Protein AF-A0A2V8LDW4-F1 (afdb_monomer)

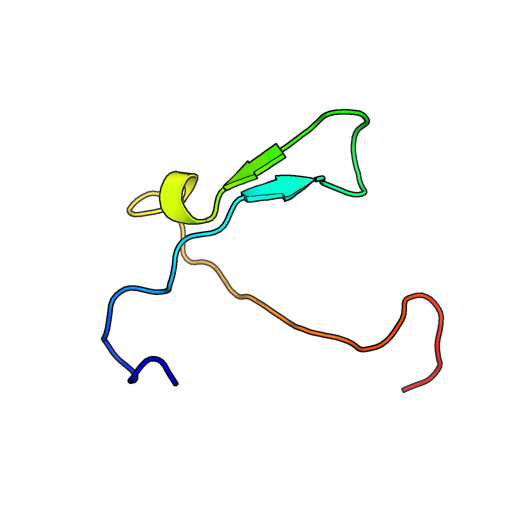Radius of gyration: 13.23 Å; Cα contacts (8 Å, |Δi|>4): 25; chains: 1; bounding box: 25×29×29 Å

Mean predicted aligned error: 3.81 Å

pLDDT: mean 93.66, std 5.65, range [71.56, 98.12]

Solvent-accessible surface area (backbone atoms only — not comparable to full-atom values): 3497 Å² total; per-residue (Å²): 130,89,57,91,91,53,83,78,84,74,54,73,45,76,46,92,88,43,90,92,39,72,48,50,59,66,79,38,65,97,73,57,92,83,86,88,85,89,78,95,62,86,99,60,89,132

Sequence (46 aa):
MPEVGSMAPDFELKSHLEKDKQVRLSDFRGKKNVVIAFYPLAWTPV

Structure (mmCIF, N/CA/C/O backbone):
data_AF-A0A2V8LDW4-F1
#
_entry.id   AF-A0A2V8LDW4-F1
#
loop_
_atom_site.group_PDB
_atom_site.id
_atom_site.type_symbol
_atom_site.label_atom_id
_atom_site.label_alt_id
_atom_site.label_comp_id
_atom_site.label_asym_id
_atom_site.label_entity_id
_atom_site.label_seq_id
_atom_site.pdbx_PDB_ins_code
_atom_site.Cartn_x
_atom_site.Cartn_y
_atom_site.Cartn_z
_atom_site.occupancy
_atom_site.B_iso_or_equiv
_atom_site.auth_seq_id
_atom_site.auth_comp_id
_atom_site.auth_asym_id
_atom_site.auth_atom_id
_atom_site.pdbx_PDB_model_num
ATOM 1 N N . MET A 1 1 ? -0.145 -15.409 -2.983 1.00 71.56 1 MET A N 1
ATOM 2 C CA . MET A 1 1 ? -0.772 -14.128 -3.381 1.00 71.56 1 MET A CA 1
ATOM 3 C C . MET A 1 1 ? -2.101 -14.027 -2.653 1.00 71.56 1 MET A C 1
ATOM 5 O O . MET A 1 1 ? -2.706 -15.078 -2.479 1.00 71.56 1 MET A O 1
ATOM 9 N N . PRO A 1 2 ? -2.527 -12.848 -2.170 1.00 81.81 2 PRO A N 1
ATOM 10 C CA . PRO A 1 2 ? -3.855 -12.714 -1.579 1.00 81.81 2 PRO A CA 1
ATOM 11 C C . PRO A 1 2 ? -4.925 -13.027 -2.631 1.00 81.81 2 PRO A C 1
ATOM 13 O O . PRO A 1 2 ? -4.788 -12.642 -3.793 1.00 81.81 2 PRO A O 1
ATOM 16 N N . GLU A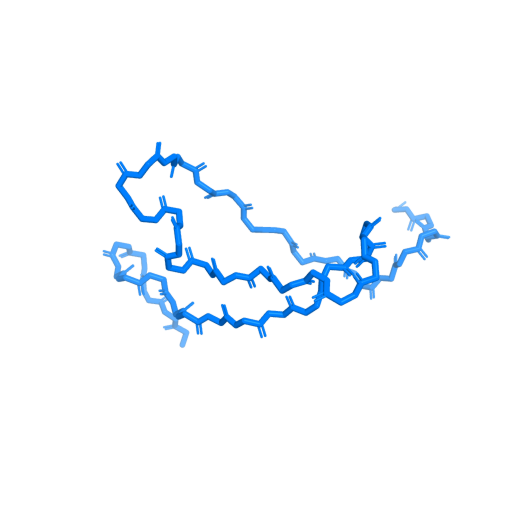 1 3 ? -5.966 -13.748 -2.228 1.00 93.19 3 GLU A N 1
ATOM 17 C CA . GLU A 1 3 ? -7.093 -14.085 -3.098 1.00 93.19 3 GLU A CA 1
ATOM 18 C C . GLU A 1 3 ? -8.092 -12.927 -3.158 1.00 93.19 3 GLU A C 1
ATOM 20 O O . GLU A 1 3 ? -8.249 -12.162 -2.201 1.00 93.19 3 GLU A O 1
ATOM 25 N N . VAL A 1 4 ? -8.797 -12.790 -4.279 1.00 94.38 4 VAL A N 1
ATOM 26 C CA . VAL A 1 4 ? -9.837 -11.765 -4.421 1.00 94.38 4 VAL A CA 1
ATOM 27 C C . VAL A 1 4 ? -10.956 -12.017 -3.406 1.00 94.38 4 VAL A C 1
ATOM 29 O O . VAL A 1 4 ? -11.415 -13.141 -3.244 1.00 94.38 4 VAL A O 1
ATOM 32 N N . GLY A 1 5 ? -11.388 -10.959 -2.713 1.00 94.31 5 GLY A N 1
ATOM 33 C CA . GLY A 1 5 ? -12.391 -11.034 -1.644 1.00 94.31 5 GLY A CA 1
ATOM 34 C C . GLY A 1 5 ? -11.797 -11.262 -0.251 1.00 94.31 5 GLY A C 1
ATOM 35 O O . GLY A 1 5 ? -12.472 -10.994 0.742 1.00 94.31 5 GLY A O 1
ATOM 36 N N . SER A 1 6 ? -10.528 -11.675 -0.156 1.00 95.38 6 SER A N 1
ATOM 37 C CA . SER A 1 6 ? -9.809 -11.699 1.119 1.00 95.38 6 SER A CA 1
ATOM 38 C C . SER A 1 6 ? -9.451 -10.283 1.587 1.00 95.38 6 SER A C 1
ATOM 40 O O . SER A 1 6 ? -9.341 -9.345 0.792 1.00 95.38 6 SER A O 1
ATOM 42 N N . MET A 1 7 ? -9.274 -10.115 2.900 1.00 94.06 7 MET A N 1
ATOM 43 C CA . MET A 1 7 ? -8.790 -8.853 3.462 1.00 94.06 7 MET A CA 1
ATOM 44 C C . MET A 1 7 ? -7.417 -8.515 2.867 1.00 94.06 7 MET A C 1
ATOM 46 O O . MET A 1 7 ? -6.496 -9.331 2.930 1.00 94.06 7 MET A O 1
ATOM 50 N N . ALA A 1 8 ? -7.262 -7.297 2.341 1.00 95.44 8 ALA A N 1
ATOM 51 C CA . ALA A 1 8 ? -5.977 -6.841 1.823 1.00 95.44 8 ALA A CA 1
ATOM 52 C C . ALA A 1 8 ? -4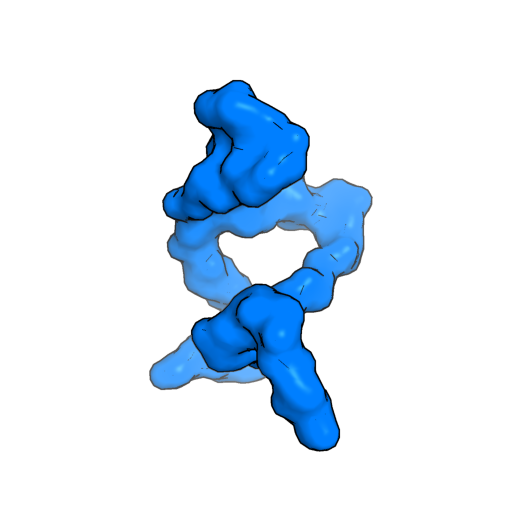.896 -6.868 2.932 1.00 95.44 8 ALA A C 1
ATOM 54 O O . ALA A 1 8 ? -5.178 -6.414 4.053 1.00 95.44 8 ALA A O 1
ATOM 55 N N . PRO A 1 9 ? -3.672 -7.363 2.641 1.00 95.81 9 PRO A N 1
ATOM 56 C CA . PRO A 1 9 ? -2.563 -7.353 3.591 1.00 95.81 9 PRO A CA 1
ATOM 57 C C . PRO A 1 9 ? -2.266 -5.934 4.071 1.00 95.81 9 PRO A C 1
ATOM 59 O O . PRO A 1 9 ? -2.162 -5.014 3.261 1.00 95.81 9 PRO A O 1
ATOM 62 N N . ASP A 1 10 ? -2.144 -5.758 5.385 1.00 97.44 10 ASP A N 1
ATOM 63 C CA . ASP A 1 10 ? -1.851 -4.446 5.952 1.00 97.44 10 ASP A CA 1
ATOM 64 C C . ASP A 1 10 ? -0.371 -4.092 5.778 1.00 97.44 10 ASP A C 1
ATOM 66 O O . ASP A 1 10 ? 0.501 -4.963 5.796 1.00 97.44 10 ASP A O 1
ATOM 70 N N . PHE A 1 11 ? -0.095 -2.804 5.627 1.00 97.00 11 PHE A N 1
ATOM 71 C CA . PHE A 1 11 ? 1.254 -2.259 5.580 1.00 97.00 11 PHE A CA 1
ATOM 72 C C . PHE A 1 11 ? 1.248 -0.826 6.094 1.00 97.00 11 PHE A C 1
ATOM 74 O O . PHE A 1 11 ? 0.222 -0.144 6.064 1.00 97.00 11 PHE A O 1
ATOM 81 N N . GLU A 1 12 ? 2.420 -0.362 6.508 1.00 97.94 12 GLU A N 1
ATOM 82 C CA . GLU A 1 12 ? 2.667 1.027 6.868 1.00 97.94 12 GLU A CA 1
ATOM 83 C C . GLU A 1 12 ? 3.930 1.513 6.164 1.00 97.94 12 GLU A C 1
ATOM 85 O O . GLU A 1 12 ? 4.988 0.889 6.263 1.00 97.94 12 GLU A O 1
ATOM 90 N N . LEU A 1 13 ? 3.805 2.607 5.416 1.00 97.06 13 LEU A N 1
ATOM 91 C CA . LEU A 1 13 ? 4.886 3.177 4.617 1.00 97.06 13 LEU A CA 1
ATOM 92 C C . LEU A 1 13 ? 4.960 4.689 4.812 1.00 97.06 13 LEU A C 1
ATOM 94 O O . LEU A 1 13 ? 3.948 5.354 5.042 1.00 97.06 13 LEU A O 1
ATOM 98 N N . LYS A 1 14 ? 6.165 5.235 4.633 1.00 97.00 14 LYS A N 1
ATOM 99 C CA . LYS A 1 14 ? 6.382 6.682 4.621 1.00 97.00 14 LYS A CA 1
ATOM 100 C C . LYS A 1 14 ? 5.748 7.296 3.377 1.00 97.00 14 LYS A C 1
ATOM 102 O O . LYS A 1 14 ? 5.935 6.804 2.265 1.00 97.00 14 LYS A O 1
ATOM 107 N N . SER A 1 15 ? 5.035 8.398 3.565 1.00 95.12 15 SER A N 1
ATOM 108 C CA . SER A 1 15 ? 4.532 9.234 2.481 1.00 95.12 15 SER A CA 1
ATOM 109 C C . SER A 1 15 ? 5.673 10.018 1.840 1.00 95.12 15 SER A C 1
ATOM 111 O O . SER A 1 15 ? 6.567 10.508 2.525 1.00 95.12 15 SER A O 1
ATOM 113 N N . HIS A 1 16 ? 5.605 10.199 0.522 1.00 91.50 16 HIS A N 1
ATOM 114 C CA . HIS A 1 16 ? 6.505 11.100 -0.199 1.00 91.50 16 HIS A CA 1
ATOM 115 C C . HIS A 1 16 ? 6.033 12.568 -0.172 1.00 91.50 16 HIS A C 1
ATOM 117 O O . HIS A 1 16 ? 6.774 13.443 -0.605 1.00 91.50 16 HIS A O 1
ATOM 123 N N . LEU A 1 17 ? 4.808 12.843 0.303 1.00 91.44 17 LEU A N 1
ATOM 124 C CA . LEU A 1 17 ? 4.204 14.184 0.285 1.00 91.44 17 LEU A CA 1
ATOM 125 C C . LEU A 1 17 ? 4.596 15.049 1.487 1.00 91.44 17 LEU A C 1
ATOM 127 O O . LEU A 1 17 ? 4.695 16.265 1.370 1.00 91.44 17 LEU A O 1
ATOM 131 N N . GLU A 1 18 ? 4.780 14.435 2.652 1.00 93.69 18 GLU A N 1
ATOM 132 C CA . GLU A 1 18 ? 5.020 15.135 3.913 1.00 93.69 18 GLU A CA 1
ATOM 133 C C . GLU A 1 18 ? 6.139 14.426 4.669 1.00 93.69 18 GLU A C 1
ATOM 135 O O . GLU A 1 18 ? 6.149 13.195 4.765 1.00 93.69 18 GLU A O 1
ATOM 140 N N . LYS A 1 19 ? 7.075 15.203 5.224 1.00 88.62 19 LYS A N 1
ATOM 141 C CA . LYS A 1 19 ? 8.149 14.661 6.055 1.00 88.62 19 LYS A CA 1
ATOM 142 C C . LYS A 1 19 ? 7.528 13.994 7.288 1.00 88.62 19 LYS A C 1
ATOM 144 O O . LYS A 1 19 ? 6.680 14.584 7.94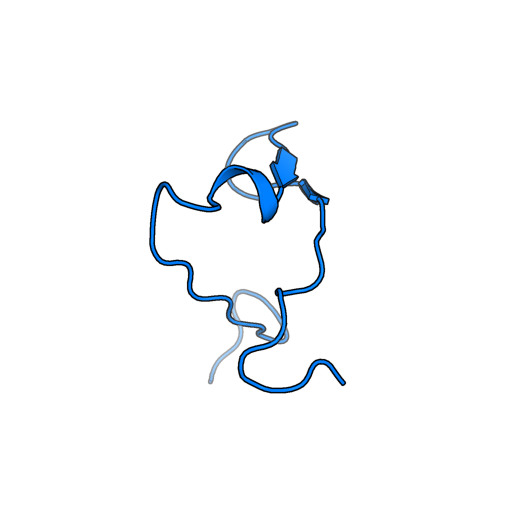6 1.00 88.62 19 LYS A O 1
ATOM 149 N N . ASP A 1 20 ? 7.935 12.756 7.556 1.00 92.81 20 ASP A N 1
ATOM 150 C CA . ASP A 1 20 ? 7.515 11.935 8.704 1.00 92.81 20 ASP A CA 1
ATOM 151 C C . ASP A 1 20 ? 6.053 11.449 8.709 1.00 92.81 20 ASP A C 1
ATOM 153 O O . ASP A 1 20 ? 5.647 10.732 9.627 1.00 92.81 20 ASP A O 1
ATOM 157 N N . LYS A 1 21 ? 5.266 11.732 7.664 1.00 96.25 21 LYS A N 1
ATOM 158 C CA . LYS A 1 21 ? 3.919 11.168 7.545 1.00 96.25 21 LYS A CA 1
ATOM 159 C C . LYS A 1 21 ? 3.982 9.686 7.199 1.00 96.25 21 LYS A C 1
ATOM 161 O O . LYS A 1 2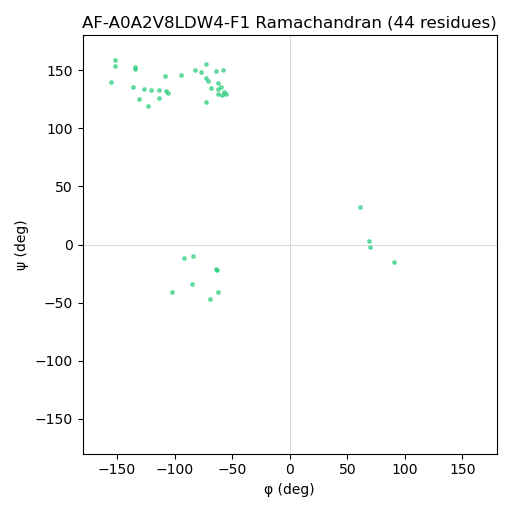1 ? 4.510 9.308 6.154 1.00 96.25 21 LYS A O 1
ATOM 166 N N . GLN A 1 22 ? 3.369 8.867 8.043 1.00 97.38 22 GLN A N 1
ATOM 167 C CA . GLN A 1 22 ? 3.123 7.455 7.773 1.00 97.38 22 GLN A CA 1
ATOM 168 C C . GLN A 1 22 ? 1.724 7.266 7.185 1.00 97.38 22 GLN A C 1
ATOM 170 O O . GLN A 1 22 ? 0.786 7.990 7.524 1.00 97.38 22 GLN A O 1
ATOM 175 N N . VAL A 1 23 ? 1.585 6.295 6.289 1.00 96.56 23 VAL A N 1
ATOM 176 C CA . VAL A 1 23 ? 0.305 5.864 5.724 1.00 96.56 23 VAL A CA 1
ATOM 177 C C . VAL A 1 23 ? 0.148 4.383 6.008 1.00 96.56 23 VAL A C 1
ATOM 179 O O . VAL A 1 23 ? 0.952 3.578 5.533 1.00 96.56 23 VAL A O 1
ATOM 182 N N . ARG A 1 24 ? -0.899 4.027 6.753 1.00 97.69 24 ARG A N 1
ATOM 183 C CA . ARG A 1 24 ? -1.278 2.641 7.016 1.00 97.69 24 ARG A CA 1
ATOM 184 C C . ARG A 1 24 ? -2.542 2.282 6.245 1.00 97.69 24 ARG A C 1
ATOM 186 O O . ARG A 1 24 ? -3.518 3.033 6.267 1.00 97.69 24 ARG A O 1
ATOM 193 N N . LEU A 1 25 ? -2.545 1.138 5.559 1.00 97.44 25 LEU A N 1
ATOM 194 C CA . LEU A 1 25 ? -3.696 0.728 4.743 1.00 97.44 25 LEU A CA 1
ATOM 195 C C . L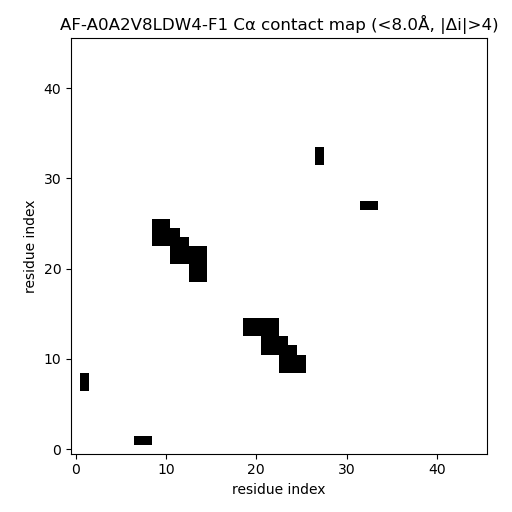EU A 1 25 ? -4.953 0.525 5.602 1.00 97.44 25 LEU A C 1
ATOM 197 O O . LEU A 1 25 ? -6.052 0.933 5.212 1.00 97.44 25 LEU A O 1
ATOM 201 N N . SER A 1 26 ? -4.806 -0.075 6.783 1.00 97.69 26 SER A N 1
ATOM 202 C CA . SER A 1 26 ? -5.930 -0.350 7.678 1.00 97.69 26 SER A CA 1
ATOM 203 C C . SER A 1 26 ? -6.662 0.891 8.194 1.00 97.69 26 SER A C 1
ATOM 205 O O . SER A 1 26 ? -7.853 0.783 8.495 1.00 97.69 26 SER A O 1
ATOM 207 N N . ASP A 1 27 ? -6.036 2.070 8.194 1.00 97.94 27 ASP A N 1
ATOM 208 C CA . ASP A 1 27 ? -6.666 3.319 8.646 1.00 97.94 27 ASP A CA 1
ATOM 209 C C . ASP A 1 27 ? -7.858 3.746 7.774 1.00 97.94 27 ASP A C 1
ATOM 211 O O . ASP A 1 27 ? -8.721 4.507 8.233 1.00 97.94 27 ASP A O 1
ATOM 215 N N . PHE A 1 28 ? -7.927 3.250 6.532 1.00 97.38 28 PHE A N 1
ATOM 216 C CA . PHE A 1 28 ? -8.984 3.550 5.561 1.00 97.38 28 PHE A CA 1
ATOM 217 C C . PHE A 1 28 ? -10.156 2.561 5.587 1.00 97.38 28 PHE A C 1
ATOM 219 O O . PHE A 1 28 ? -11.198 2.841 4.983 1.00 97.38 28 PHE A O 1
ATOM 226 N N . ARG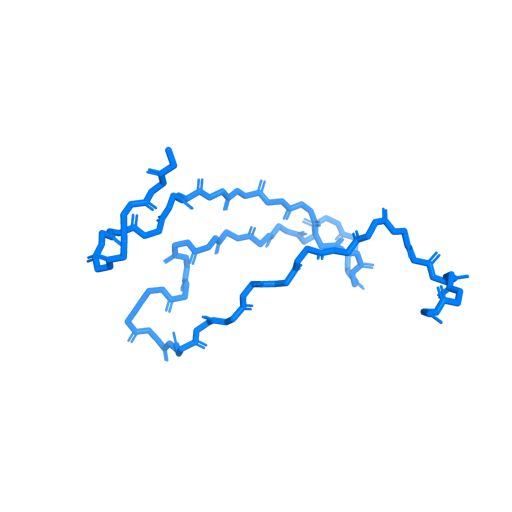 A 1 29 ? -10.026 1.423 6.283 1.00 95.88 29 ARG A N 1
ATOM 227 C CA . ARG A 1 29 ? -11.068 0.383 6.338 1.00 95.88 29 ARG A CA 1
ATOM 228 C C . ARG A 1 29 ? -12.394 0.970 6.826 1.00 95.88 29 ARG A C 1
ATOM 230 O O . ARG A 1 29 ? -12.439 1.667 7.835 1.00 95.88 29 ARG A O 1
ATOM 237 N N . GLY A 1 30 ? -13.472 0.710 6.086 1.00 96.38 30 GLY A N 1
ATOM 238 C CA . GLY A 1 30 ? -14.822 1.194 6.405 1.00 96.38 30 GLY A CA 1
ATOM 239 C C . GLY A 1 30 ? -15.040 2.703 6.240 1.00 96.38 30 GLY A C 1
ATOM 240 O O . GLY A 1 30 ? -16.157 3.168 6.435 1.00 96.38 30 GLY A O 1
ATOM 241 N N . LYS A 1 31 ? -14.009 3.476 5.869 1.00 98.12 31 LYS A N 1
ATOM 242 C CA . LYS A 1 31 ? -14.114 4.930 5.674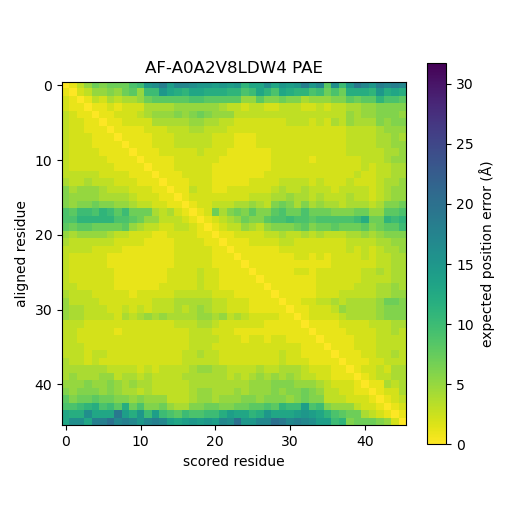 1.00 98.12 31 LYS A CA 1
ATOM 243 C C . LYS A 1 31 ? -14.193 5.307 4.201 1.00 98.12 31 LYS A C 1
ATOM 245 O O . LYS A 1 31 ? -14.922 6.231 3.853 1.00 98.12 31 LYS A O 1
ATOM 250 N N . LYS A 1 32 ? -13.403 4.646 3.347 1.00 96.62 32 LYS A N 1
ATOM 251 C CA . LYS A 1 32 ? -13.279 4.953 1.913 1.00 96.62 32 LYS A CA 1
ATOM 252 C C . LYS A 1 32 ? -12.917 3.705 1.112 1.00 96.62 32 LYS A C 1
ATOM 254 O O . LYS A 1 32 ? -12.246 2.814 1.625 1.00 96.62 32 LYS A O 1
ATOM 259 N N . ASN A 1 33 ? -13.292 3.698 -0.165 1.00 97.12 33 ASN A N 1
ATOM 260 C CA . ASN A 1 33 ? -12.714 2.770 -1.134 1.00 97.12 33 ASN A CA 1
ATOM 261 C C . ASN A 1 33 ? -11.262 3.177 -1.425 1.00 97.12 33 ASN A C 1
ATOM 263 O O . ASN A 1 33 ? -10.961 4.369 -1.518 1.00 97.12 33 ASN A O 1
ATOM 267 N N . VAL A 1 34 ? -10.374 2.193 -1.570 1.00 97.31 34 VAL A N 1
ATOM 268 C CA . VAL A 1 34 ? -8.934 2.399 -1.779 1.00 97.31 34 VAL A CA 1
ATOM 269 C C . VAL A 1 34 ? -8.488 1.639 -3.023 1.00 97.31 34 VAL A C 1
ATOM 271 O O . VAL A 1 34 ? -8.821 0.469 -3.186 1.00 97.31 34 VAL A O 1
ATOM 274 N N . VAL A 1 35 ? -7.710 2.301 -3.880 1.00 97.00 35 VAL A N 1
ATOM 275 C CA . VAL A 1 35 ? -7.027 1.697 -5.032 1.00 97.00 35 VAL A CA 1
ATOM 276 C C . VAL A 1 35 ? -5.524 1.770 -4.780 1.00 97.00 35 VAL A C 1
ATOM 278 O O . VAL A 1 35 ? -5.019 2.822 -4.393 1.00 97.00 35 VAL A O 1
ATOM 281 N N . ILE A 1 36 ? -4.815 0.661 -4.993 1.00 94.94 36 ILE A N 1
ATOM 282 C CA . ILE A 1 36 ? -3.357 0.572 -4.851 1.00 94.94 36 ILE A CA 1
ATOM 283 C C . ILE A 1 36 ? -2.764 0.316 -6.233 1.00 94.94 36 ILE A C 1
ATOM 285 O O . ILE A 1 36 ? -3.147 -0.641 -6.902 1.00 94.94 36 ILE A O 1
ATOM 289 N N . ALA A 1 37 ? -1.818 1.158 -6.642 1.00 95.19 37 ALA A N 1
ATOM 290 C CA . ALA A 1 37 ? -1.074 1.005 -7.884 1.00 95.19 37 ALA A CA 1
ATOM 291 C C . ALA A 1 37 ? 0.422 0.891 -7.577 1.00 95.19 37 ALA A C 1
ATOM 293 O O . ALA A 1 37 ? 0.968 1.692 -6.819 1.00 95.19 37 ALA A O 1
ATOM 294 N N . PHE A 1 38 ? 1.077 -0.092 -8.190 1.00 93.69 38 PHE A N 1
ATOM 295 C CA . PHE A 1 38 ? 2.527 -0.253 -8.151 1.00 93.69 38 PHE A CA 1
ATOM 296 C C . PHE A 1 38 ? 3.090 0.167 -9.505 1.00 93.69 38 PHE A C 1
ATOM 298 O O . PHE A 1 38 ? 2.606 -0.285 -10.540 1.00 93.69 38 PHE A O 1
ATOM 305 N N . TYR A 1 39 ? 4.104 1.026 -9.497 1.00 93.75 39 TYR A N 1
ATOM 306 C CA . TYR A 1 39 ? 4.818 1.449 -10.697 1.00 93.75 39 TYR A CA 1
ATOM 307 C C . TYR A 1 39 ? 6.332 1.407 -10.438 1.00 93.75 39 TYR A C 1
ATOM 309 O O . TYR A 1 39 ? 6.741 1.552 -9.284 1.00 93.75 39 TYR A O 1
ATOM 317 N N . PRO A 1 40 ? 7.175 1.175 -11.464 1.00 93.69 40 PRO A N 1
ATOM 318 C CA . PRO A 1 40 ? 8.580 0.822 -11.245 1.00 93.69 40 PRO A CA 1
ATOM 319 C C . PRO A 1 40 ? 9.424 1.973 -10.695 1.00 93.69 40 PRO A C 1
ATOM 321 O O . PRO A 1 40 ? 10.203 1.782 -9.764 1.00 93.69 40 PRO A O 1
ATOM 324 N N . LEU A 1 41 ? 9.289 3.164 -11.287 1.00 93.81 41 LEU A N 1
ATOM 325 C CA . LEU A 1 41 ? 10.112 4.319 -10.945 1.00 93.81 41 LEU A CA 1
ATOM 326 C C . LEU A 1 41 ? 9.398 5.628 -11.290 1.00 93.81 41 LEU A C 1
ATOM 328 O O . LEU A 1 41 ? 8.764 5.750 -12.338 1.00 93.81 41 LEU A O 1
ATOM 332 N N . ALA A 1 42 ? 9.526 6.624 -10.415 1.00 90.69 42 ALA A N 1
ATOM 333 C CA . ALA A 1 42 ? 9.03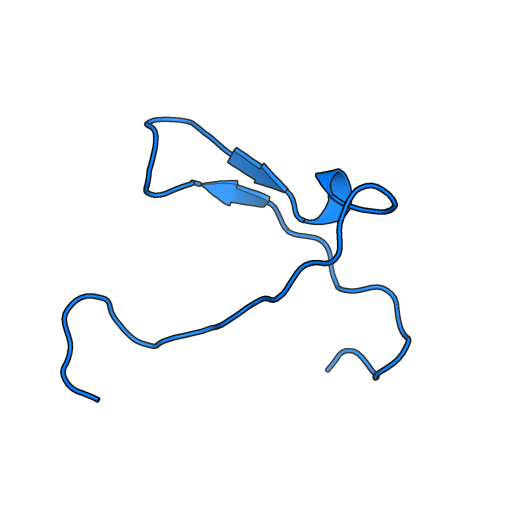3 7.970 -10.686 1.00 90.69 42 ALA A CA 1
ATOM 334 C C . ALA A 1 42 ? 9.778 8.610 -11.874 1.00 90.69 42 ALA A C 1
ATOM 336 O O . ALA A 1 42 ? 10.964 8.357 -12.069 1.00 90.69 42 ALA A O 1
ATOM 337 N N . TRP A 1 43 ? 9.091 9.477 -12.626 1.00 89.88 43 TRP A N 1
ATOM 338 C CA . TRP A 1 43 ? 9.671 10.264 -13.728 1.00 89.88 43 TRP A CA 1
ATOM 339 C C . TRP A 1 43 ? 10.255 9.440 -14.887 1.00 89.88 43 TRP A C 1
ATOM 341 O O . TRP A 1 43 ? 11.214 9.862 -15.530 1.00 89.88 43 TRP A O 1
ATOM 351 N N . THR A 1 44 ? 9.672 8.275 -15.174 1.00 93.06 44 THR A N 1
ATOM 352 C CA . THR A 1 44 ? 10.028 7.453 -16.339 1.00 93.06 44 THR A CA 1
ATOM 353 C C . THR A 1 44 ? 8.919 7.492 -17.396 1.00 93.06 44 THR A C 1
ATOM 355 O O . THR A 1 44 ? 7.747 7.598 -17.021 1.00 93.06 44 THR A O 1
ATOM 358 N N . PRO A 1 45 ? 9.251 7.456 -18.705 1.00 84.25 45 PRO A N 1
ATOM 359 C CA . PRO A 1 45 ? 8.252 7.262 -19.752 1.00 84.25 45 PRO A CA 1
ATOM 360 C C . PRO A 1 45 ? 7.495 5.948 -19.550 1.00 84.25 45 PRO A C 1
ATOM 362 O O . PRO A 1 45 ? 8.061 4.982 -19.032 1.00 84.25 45 PRO A O 1
ATOM 365 N N . VAL A 1 46 ? 6.236 5.934 -19.987 1.00 73.06 46 VAL A N 1
ATOM 366 C CA . VAL A 1 46 ? 5.411 4.722 -20.082 1.00 73.06 46 VAL A CA 1
ATOM 367 C C . VAL A 1 46 ? 5.518 4.086 -21.457 1.00 73.06 46 VAL A C 1
ATOM 369 O O . VAL A 1 46 ? 5.665 4.846 -22.442 1.00 73.06 46 VAL A O 1
#

Foldseek 3Di:
DDDPPDDDDWDWDDDPPDPPDIDIPVVCPPPDDDDDDDDDDPPDDD

Secondary structure (DSSP, 8-state):
-PPTTSPPPP-EEE-SSSTT-EEEGGGGTTT--------S-TT---